Protein AF-A0A8B6X4L2-F1 (afdb_monomer_lite)

Structure (mmCIF, N/CA/C/O backbone):
data_AF-A0A8B6X4L2-F1
#
_entry.id   AF-A0A8B6X4L2-F1
#
loop_
_atom_site.group_PDB
_atom_site.id
_atom_site.type_symbol
_atom_site.label_atom_id
_atom_site.label_alt_id
_atom_site.label_comp_id
_atom_site.label_asym_id
_atom_site.label_entity_id
_atom_site.label_seq_id
_atom_site.pdbx_PDB_ins_code
_atom_site.Cartn_x
_atom_site.Cartn_y
_atom_site.Cartn_z
_atom_site.occupancy
_atom_site.B_iso_or_equiv
_atom_site.auth_seq_id
_atom_site.auth_comp_id
_atom_site.auth_asym_id
_atom_site.auth_atom_id
_atom_site.pdbx_PDB_model_num
ATOM 1 N N . MET A 1 1 ? -10.545 26.698 17.891 1.00 42.56 1 MET A N 1
ATOM 2 C CA . MET A 1 1 ? -9.971 25.378 18.214 1.00 42.56 1 MET A CA 1
ATOM 3 C C . MET A 1 1 ? -11.071 24.381 17.922 1.00 42.56 1 MET A C 1
ATOM 5 O O . MET A 1 1 ? -12.028 24.356 18.677 1.00 42.56 1 MET A O 1
ATOM 9 N N . SER A 1 2 ? -11.044 23.716 16.766 1.00 49.06 2 SER A N 1
ATOM 10 C CA . SER A 1 2 ? -12.090 22.743 16.431 1.00 49.06 2 SER A CA 1
ATOM 11 C C . SER A 1 2 ? -11.894 21.513 17.309 1.00 49.06 2 SER A C 1
ATOM 13 O O . SER A 1 2 ? -10.878 20.835 17.185 1.00 49.06 2 SER A O 1
ATOM 15 N N . GLU A 1 3 ? -12.829 21.279 18.228 1.00 54.84 3 GLU A N 1
ATOM 16 C CA . GLU A 1 3 ? -12.948 20.017 18.955 1.00 54.84 3 GLU A CA 1
ATOM 17 C C . GLU A 1 3 ? -13.161 18.898 17.935 1.00 54.84 3 GLU A C 1
ATOM 19 O O . GLU A 1 3 ? -14.107 18.932 17.147 1.00 54.84 3 GLU A O 1
ATOM 24 N N . ILE A 1 4 ? -12.247 17.932 17.911 1.00 59.03 4 ILE A N 1
ATOM 25 C CA . ILE A 1 4 ? -12.429 16.692 17.160 1.00 59.03 4 ILE A CA 1
ATOM 26 C C . ILE A 1 4 ? -13.531 15.915 17.898 1.00 59.03 4 ILE A C 1
ATOM 28 O O . ILE A 1 4 ? -13.359 15.647 19.089 1.00 59.03 4 ILE A O 1
ATOM 32 N N . PRO A 1 5 ? -14.668 15.582 17.258 1.00 60.41 5 PRO A N 1
ATOM 33 C CA . PRO A 1 5 ? -15.721 14.815 17.911 1.00 60.41 5 PRO A CA 1
ATOM 34 C C . PRO A 1 5 ? -15.172 13.454 18.369 1.00 60.41 5 P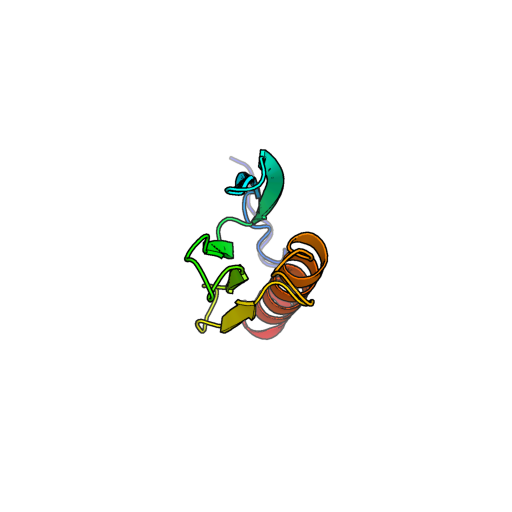RO A C 1
ATOM 36 O O . PRO A 1 5 ? -14.504 12.794 17.571 1.00 60.41 5 PRO A O 1
ATOM 39 N N . PRO A 1 6 ? -15.468 13.003 19.601 1.00 62.12 6 PRO A N 1
ATOM 40 C CA . PRO A 1 6 ? -14.888 11.785 20.181 1.00 62.12 6 PRO A CA 1
ATOM 41 C C . PRO A 1 6 ? -15.261 10.480 19.449 1.00 62.12 6 PRO A C 1
ATOM 43 O O . PRO A 1 6 ? -14.670 9.448 19.738 1.00 62.12 6 PRO A O 1
ATOM 46 N N . ASP A 1 7 ? -16.197 10.529 18.494 1.00 62.22 7 ASP A N 1
ATOM 47 C CA . ASP A 1 7 ? -16.749 9.376 17.764 1.00 62.22 7 ASP A CA 1
ATOM 48 C C . ASP A 1 7 ? -16.470 9.393 16.246 1.00 62.22 7 ASP A C 1
ATOM 50 O O . ASP A 1 7 ? -17.050 8.600 15.502 1.00 62.22 7 ASP A O 1
ATOM 54 N N . GLN A 1 8 ? -15.618 10.292 15.731 1.00 61.09 8 GLN A N 1
ATOM 55 C CA . GLN A 1 8 ? -15.251 10.221 14.310 1.00 61.09 8 GLN A CA 1
ATOM 56 C C . GLN A 1 8 ? -14.115 9.218 14.079 1.00 61.09 8 GLN A C 1
ATOM 58 O O . GLN A 1 8 ? -13.057 9.355 14.697 1.00 61.09 8 GLN A O 1
ATOM 63 N N . PRO A 1 9 ? -14.284 8.244 13.158 1.00 66.50 9 PRO A N 1
ATOM 64 C CA . PRO A 1 9 ? -13.187 7.376 12.768 1.00 66.50 9 PRO A CA 1
ATOM 65 C C . PRO A 1 9 ? -12.055 8.236 12.213 1.00 66.50 9 PRO A C 1
ATOM 67 O O . PRO A 1 9 ? -12.296 9.130 11.393 1.00 66.50 9 PRO A O 1
ATOM 70 N N . LEU A 1 10 ? -10.834 7.953 12.675 1.00 73.06 10 LEU A N 1
ATOM 71 C CA . LEU A 1 10 ? -9.614 8.629 12.248 1.00 73.06 10 LEU A CA 1
ATOM 72 C C . LEU A 1 10 ? -9.600 8.735 10.718 1.00 73.06 10 LEU A C 1
ATOM 74 O O . LEU A 1 10 ? -9.607 7.721 10.024 1.00 73.06 10 LEU A O 1
ATOM 78 N N . GLN A 1 11 ? -9.601 9.959 10.193 1.00 80.00 11 GLN A N 1
ATOM 79 C CA . GLN A 1 11 ? -9.419 10.207 8.767 1.00 80.00 11 GLN A CA 1
ATOM 80 C C . GLN A 1 11 ? -7.924 10.443 8.536 1.00 80.00 11 GLN A C 1
ATOM 82 O O . GLN A 1 11 ? -7.445 11.524 8.880 1.00 80.00 11 GLN A O 1
ATOM 87 N N . PRO A 1 12 ? -7.167 9.456 8.023 1.00 85.75 12 PRO A N 1
ATOM 88 C CA . PRO A 1 12 ? -5.743 9.637 7.778 1.00 85.75 12 PRO A CA 1
ATOM 89 C C . PRO A 1 12 ? -5.515 10.729 6.742 1.00 85.75 12 PRO A C 1
ATOM 91 O O . PRO A 1 12 ? -6.236 10.802 5.738 1.00 85.75 12 PRO A O 1
ATOM 94 N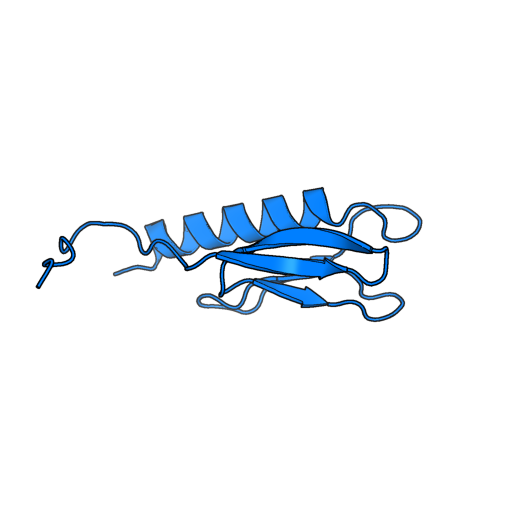 N . GLU A 1 13 ? -4.472 11.529 6.948 1.00 92.12 13 GLU A N 1
ATOM 95 C CA . GLU A 1 13 ? -4.048 12.475 5.924 1.00 92.12 13 GLU A CA 1
ATOM 96 C C . GLU A 1 13 ? -3.650 11.714 4.657 1.00 92.12 13 GLU A C 1
ATOM 98 O O . GLU A 1 13 ? -3.102 10.606 4.704 1.00 92.12 13 GLU A O 1
ATOM 103 N N . ARG A 1 14 ? -3.957 12.296 3.499 1.00 94.56 14 ARG A N 1
ATOM 104 C CA . ARG A 1 14 ? -3.629 11.707 2.202 1.00 94.56 14 ARG A CA 1
ATOM 105 C C . ARG A 1 14 ? -2.529 12.514 1.536 1.00 94.56 14 ARG A C 1
ATOM 107 O O . ARG A 1 14 ? -2.495 13.740 1.638 1.00 94.56 14 ARG A O 1
ATOM 114 N N . ARG A 1 15 ? -1.614 11.815 0.874 1.00 94.75 15 ARG A N 1
ATOM 115 C CA . ARG A 1 15 ? -0.478 12.412 0.173 1.00 94.75 15 ARG A CA 1
ATOM 116 C C . ARG A 1 15 ? -0.324 11.820 -1.225 1.00 94.75 15 ARG A C 1
ATOM 118 O O . ARG A 1 15 ? -0.534 10.617 -1.403 1.00 94.75 15 ARG A O 1
ATOM 125 N N . PRO A 1 16 ? 0.127 12.620 -2.202 1.00 96.50 16 PRO A N 1
ATOM 126 C CA . PRO A 1 16 ? 0.497 12.097 -3.504 1.00 96.50 16 PRO A CA 1
ATOM 127 C C . PRO A 1 16 ? 1.763 11.235 -3.396 1.00 96.50 16 PRO A C 1
ATOM 129 O O . PRO A 1 16 ? 2.747 11.624 -2.766 1.00 96.50 16 PRO A O 1
ATOM 132 N N . VAL A 1 17 ? 1.751 10.073 -4.044 1.00 94.75 17 VAL A N 1
ATOM 133 C CA . VAL A 1 17 ? 2.892 9.163 -4.177 1.00 94.75 17 VAL A CA 1
ATOM 134 C C . VAL A 1 17 ? 3.010 8.747 -5.636 1.00 94.75 17 VAL A C 1
ATOM 136 O O . VAL A 1 17 ? 2.073 8.183 -6.196 1.00 94.75 17 VAL A O 1
ATOM 139 N N . THR A 1 18 ? 4.161 9.023 -6.245 1.00 92.62 18 THR A N 1
ATOM 140 C CA . THR A 1 18 ? 4.463 8.623 -7.624 1.00 92.62 18 THR A CA 1
ATOM 141 C C . THR A 1 18 ? 5.282 7.338 -7.622 1.00 92.62 18 THR A C 1
ATOM 143 O O . THR A 1 18 ? 6.308 7.274 -6.949 1.00 92.62 18 THR A O 1
ATOM 146 N N . THR A 1 19 ? 4.826 6.323 -8.354 1.00 88.94 19 THR A N 1
ATOM 147 C CA . THR A 1 19 ? 5.513 5.030 -8.496 1.00 88.94 19 THR A CA 1
ATOM 148 C C . THR A 1 19 ? 6.708 5.128 -9.440 1.00 88.94 19 THR A C 1
ATOM 150 O O . THR A 1 19 ? 6.828 6.074 -10.223 1.00 88.94 19 THR A O 1
ATOM 153 N N . ALA A 1 20 ? 7.566 4.104 -9.445 1.00 85.19 20 ALA A N 1
ATOM 154 C CA . ALA A 1 20 ? 8.654 3.987 -10.422 1.00 85.19 20 ALA A CA 1
ATOM 155 C C . ALA A 1 20 ? 8.168 3.958 -11.891 1.00 85.19 20 ALA A C 1
ATOM 157 O O . ALA A 1 20 ? 8.923 4.316 -12.793 1.00 85.19 20 ALA A O 1
ATOM 158 N N . ALA A 1 21 ? 6.909 3.574 -12.133 1.00 83.06 21 ALA A N 1
ATOM 159 C CA . ALA A 1 21 ? 6.272 3.607 -13.451 1.00 83.06 21 ALA A CA 1
ATOM 160 C C . ALA A 1 21 ? 5.772 5.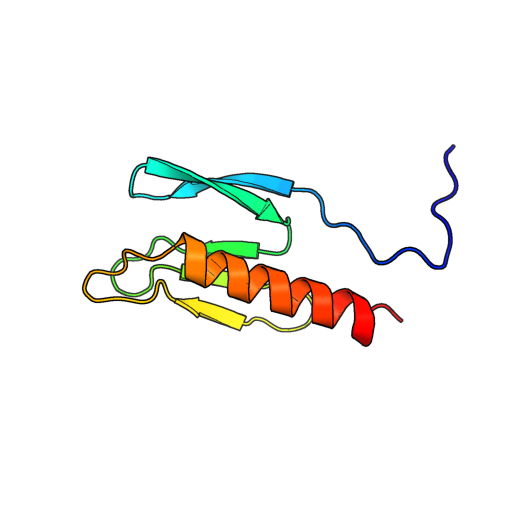010 -13.862 1.00 83.06 21 ALA A C 1
ATOM 162 O O . ALA A 1 21 ? 5.317 5.193 -14.989 1.00 83.06 21 ALA A O 1
ATOM 163 N N . GLY A 1 22 ? 5.861 6.005 -12.970 1.00 87.75 22 GLY A N 1
ATOM 164 C CA . GLY A 1 22 ? 5.399 7.376 -13.208 1.00 87.75 22 GLY A CA 1
ATOM 165 C C . GLY A 1 22 ? 3.921 7.614 -12.885 1.00 87.75 22 GLY A C 1
ATOM 166 O O . GLY A 1 22 ? 3.418 8.709 -13.125 1.00 87.75 22 GLY A O 1
ATOM 167 N N . GLU A 1 23 ? 3.219 6.627 -12.329 1.00 89.25 23 GLU A N 1
ATOM 168 C CA . GLU A 1 23 ? 1.821 6.771 -11.923 1.00 89.25 23 GLU A CA 1
ATOM 169 C C . GLU A 1 23 ? 1.722 7.437 -10.551 1.00 89.25 23 GLU A C 1
ATOM 171 O O . GLU A 1 23 ? 2.373 7.009 -9.599 1.00 89.25 23 GLU A O 1
ATOM 176 N N . THR A 1 24 ? 0.878 8.461 -10.424 1.00 93.12 24 THR A N 1
ATOM 177 C CA . THR A 1 24 ? 0.634 9.132 -9.143 1.00 93.12 24 THR A CA 1
ATOM 178 C C . THR A 1 24 ? -0.659 8.640 -8.504 1.00 93.12 24 THR A C 1
ATOM 180 O O . THR A 1 24 ? -1.731 8.663 -9.110 1.00 93.12 24 THR A O 1
ATOM 183 N N . PHE A 1 25 ? -0.559 8.250 -7.238 1.00 93.81 25 PHE A N 1
ATOM 184 C CA . PHE A 1 25 ? -1.669 7.831 -6.397 1.00 93.81 25 PHE A CA 1
ATOM 185 C C . PHE A 1 25 ? -1.828 8.796 -5.232 1.00 93.81 25 PHE A C 1
ATOM 187 O O . PHE A 1 25 ? -0.842 9.274 -4.682 1.00 93.81 25 PHE A O 1
ATOM 194 N N . ASP A 1 26 ? -3.066 9.050 -4.829 1.00 95.31 26 ASP A N 1
ATOM 195 C CA . ASP A 1 26 ? -3.346 9.707 -3.558 1.00 95.31 26 ASP A CA 1
ATOM 196 C C . ASP A 1 26 ? -3.476 8.629 -2.476 1.00 95.31 26 ASP A C 1
ATOM 198 O O . ASP A 1 26 ? -4.315 7.734 -2.600 1.00 95.31 26 ASP A O 1
ATOM 202 N N . VAL A 1 27 ? -2.617 8.662 -1.460 1.00 95.44 27 VAL A N 1
ATOM 203 C CA . VAL A 1 27 ? -2.353 7.532 -0.558 1.00 95.44 27 VAL A CA 1
ATOM 204 C C . VAL A 1 27 ? -2.470 7.986 0.898 1.00 95.44 27 VAL A C 1
ATOM 206 O O . VAL A 1 27 ? -1.849 8.985 1.259 1.00 95.44 27 VAL A O 1
ATOM 209 N N . PRO A 1 28 ? -3.217 7.269 1.756 1.00 95.31 28 PRO A N 1
ATOM 210 C CA . PRO A 1 28 ? -3.233 7.530 3.195 1.00 95.31 28 PRO A CA 1
ATOM 211 C C . PRO A 1 28 ? -1.844 7.441 3.836 1.00 95.31 28 PRO A C 1
ATOM 213 O O . PRO A 1 28 ? -1.045 6.582 3.467 1.00 95.31 28 PRO A O 1
ATOM 216 N N . GLU A 1 29 ? -1.576 8.254 4.855 1.00 93.62 29 GLU A N 1
ATOM 217 C CA . GLU A 1 29 ? -0.284 8.311 5.558 1.00 93.62 29 GLU A CA 1
ATOM 218 C C . GLU A 1 29 ? 0.188 6.958 6.123 1.00 93.62 29 GLU A C 1
ATOM 220 O O . GLU A 1 29 ? 1.390 6.689 6.177 1.00 93.62 29 GLU A O 1
ATOM 225 N N . PHE A 1 30 ? -0.749 6.070 6.475 1.00 94.62 30 PHE A N 1
ATOM 226 C CA . PHE A 1 30 ? -0.456 4.733 6.998 1.00 94.62 30 PHE A CA 1
ATOM 227 C C . PHE A 1 30 ? -0.101 3.707 5.924 1.00 94.62 30 PHE A C 1
ATOM 229 O O . PHE A 1 30 ? 0.178 2.554 6.255 1.00 94.62 30 PHE A O 1
ATOM 236 N N . ILE A 1 31 ? -0.122 4.093 4.652 1.00 96.50 31 ILE A N 1
ATOM 237 C CA . ILE A 1 31 ? 0.218 3.226 3.533 1.00 96.50 31 ILE A CA 1
ATOM 238 C C . ILE A 1 31 ? 1.493 3.756 2.869 1.00 96.50 31 ILE A C 1
ATOM 240 O O . ILE A 1 31 ? 1.636 4.941 2.554 1.00 96.50 31 ILE A O 1
ATOM 244 N N . LEU A 1 32 ? 2.455 2.859 2.671 1.00 95.81 32 LEU A N 1
ATOM 245 C CA . LEU A 1 32 ? 3.734 3.146 2.032 1.00 95.81 32 LEU A CA 1
ATOM 246 C C . LEU A 1 32 ? 3.829 2.416 0.691 1.00 95.81 32 LEU A C 1
ATOM 248 O O . LEU A 1 32 ? 3.475 1.244 0.604 1.00 95.81 32 LEU A O 1
ATOM 252 N N . ARG A 1 33 ? 4.350 3.086 -0.338 1.00 94.75 33 ARG A N 1
ATOM 253 C CA . ARG A 1 33 ? 4.724 2.436 -1.598 1.00 94.75 33 ARG A CA 1
ATOM 254 C C . ARG A 1 33 ? 6.035 1.673 -1.438 1.00 94.75 33 ARG A C 1
ATOM 256 O O . ARG A 1 33 ? 6.994 2.215 -0.893 1.00 94.75 33 ARG A O 1
ATOM 263 N N . ILE A 1 34 ? 6.085 0.456 -1.964 1.00 93.12 34 ILE A N 1
ATOM 264 C CA . ILE A 1 34 ? 7.308 -0.326 -2.136 1.00 93.12 34 ILE A CA 1
ATOM 265 C C . ILE A 1 34 ? 7.544 -0.459 -3.643 1.00 93.12 34 ILE A C 1
ATOM 267 O O . ILE A 1 34 ? 6.723 -1.044 -4.340 1.00 93.12 34 ILE A O 1
ATOM 271 N N . ASP A 1 35 ? 8.648 0.091 -4.146 1.00 87.94 35 ASP A N 1
ATOM 272 C CA . ASP A 1 35 ? 9.051 0.027 -5.564 1.00 87.94 35 ASP A CA 1
ATOM 273 C C . ASP A 1 35 ? 10.339 -0.800 -5.737 1.00 87.94 35 ASP A C 1
ATOM 275 O O . ASP A 1 35 ? 11.254 -0.455 -6.482 1.00 87.94 35 ASP A O 1
ATOM 279 N N . GLU A 1 36 ? 10.434 -1.910 -5.005 1.00 86.06 36 GLU A N 1
ATOM 280 C CA . GLU A 1 36 ? 11.549 -2.851 -5.116 1.00 86.06 36 GLU A CA 1
ATOM 281 C C . GLU A 1 36 ? 11.312 -3.834 -6.281 1.00 86.06 36 GLU A C 1
ATOM 283 O O . GLU A 1 36 ? 10.217 -4.401 -6.395 1.00 86.06 36 GLU A O 1
ATOM 288 N N . PRO A 1 37 ? 12.316 -4.105 -7.140 1.00 80.62 37 PRO A N 1
ATOM 289 C CA . PRO A 1 37 ? 12.196 -5.106 -8.198 1.00 80.62 37 PRO A CA 1
ATOM 290 C C . PRO A 1 37 ? 11.774 -6.473 -7.642 1.00 80.62 37 PRO A C 1
ATOM 292 O O . PRO A 1 37 ? 12.409 -7.011 -6.739 1.00 80.62 37 PRO A O 1
ATOM 295 N N . GLY A 1 38 ? 10.691 -7.045 -8.176 1.00 81.19 38 GLY A N 1
ATOM 296 C CA . GLY A 1 38 ? 10.144 -8.327 -7.710 1.00 81.19 38 GLY A CA 1
ATOM 297 C C . GLY A 1 38 ? 9.335 -8.261 -6.406 1.00 81.19 38 GLY A C 1
ATOM 298 O O . GLY A 1 38 ? 8.783 -9.280 -5.996 1.00 81.19 38 GLY A O 1
ATOM 299 N N . ARG A 1 39 ? 9.218 -7.082 -5.780 1.00 85.19 39 ARG A N 1
ATOM 300 C CA . ARG A 1 39 ? 8.444 -6.847 -4.549 1.00 85.19 39 ARG A CA 1
ATOM 301 C C . ARG A 1 39 ? 7.652 -5.528 -4.598 1.00 85.19 39 ARG A C 1
ATOM 303 O O . ARG A 1 39 ? 7.380 -4.916 -3.568 1.00 85.19 39 ARG A O 1
ATOM 310 N N . ALA A 1 40 ? 7.293 -5.080 -5.796 1.00 90.12 40 ALA A N 1
ATOM 311 C CA . ALA A 1 40 ? 6.495 -3.876 -5.977 1.00 90.12 40 ALA A CA 1
ATOM 312 C C . ALA A 1 40 ? 5.101 -4.050 -5.345 1.00 90.12 40 ALA A C 1
ATOM 314 O O . ALA A 1 40 ? 4.473 -5.104 -5.488 1.00 90.12 40 ALA A O 1
ATOM 315 N N . GLY A 1 41 ? 4.640 -3.049 -4.597 1.00 93.81 41 GLY A N 1
ATOM 316 C CA . GLY A 1 41 ? 3.407 -3.148 -3.824 1.00 93.81 41 GLY A CA 1
ATOM 317 C C . GLY A 1 41 ? 3.161 -1.978 -2.881 1.00 93.81 41 GLY A C 1
ATOM 318 O O . GLY A 1 41 ? 3.816 -0.937 -2.938 1.00 93.81 41 GLY A O 1
ATOM 319 N N . TRP A 1 42 ? 2.213 -2.168 -1.973 1.00 95.38 42 TRP A N 1
ATOM 3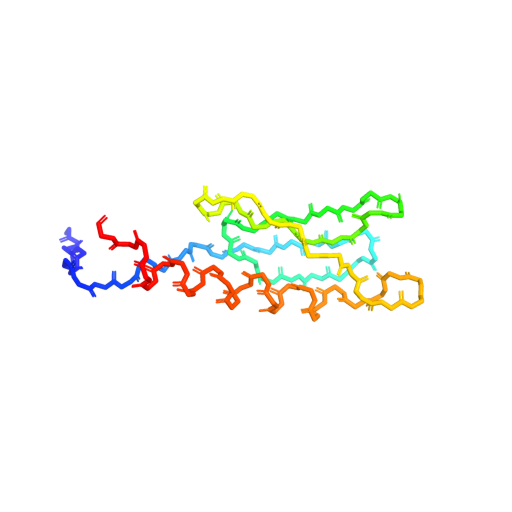20 C CA . TRP A 1 42 ? 1.881 -1.234 -0.904 1.00 95.38 42 TRP A CA 1
ATOM 321 C C . TRP A 1 42 ? 1.987 -1.921 0.446 1.00 95.38 42 TRP A C 1
ATOM 323 O O . TRP A 1 42 ? 1.624 -3.082 0.585 1.00 95.38 42 TRP A O 1
ATOM 333 N N . GLN A 1 43 ? 2.448 -1.205 1.460 1.00 96.56 43 GLN A N 1
ATOM 334 C CA . GLN A 1 43 ? 2.544 -1.709 2.820 1.00 96.56 43 GLN A CA 1
ATOM 335 C C . GLN A 1 43 ? 1.649 -0.882 3.736 1.00 96.56 43 GLN A C 1
ATOM 337 O O . GLN A 1 43 ? 1.863 0.320 3.890 1.00 96.56 43 GLN A O 1
ATOM 342 N N . LEU A 1 44 ? 0.673 -1.531 4.366 1.00 96.44 44 LEU A N 1
ATOM 343 C CA . LEU A 1 44 ? -0.127 -0.945 5.436 1.00 96.44 44 LEU A CA 1
ATOM 344 C C . LEU A 1 44 ? 0.649 -1.013 6.755 1.00 96.44 44 LEU A C 1
ATOM 346 O O . LEU A 1 44 ? 1.160 -2.071 7.118 1.00 96.44 44 LEU A O 1
ATOM 350 N N . ARG A 1 45 ? 0.709 0.108 7.478 1.00 94.12 45 ARG A N 1
ATOM 351 C CA . ARG A 1 45 ? 1.424 0.270 8.755 1.00 94.12 45 ARG A CA 1
ATOM 352 C C . ARG A 1 45 ? 0.523 0.673 9.927 1.00 94.12 45 ARG A C 1
ATOM 354 O O . ARG A 1 45 ? 1.027 1.102 10.960 1.00 94.12 45 ARG A O 1
ATOM 361 N N . TYR A 1 46 ? -0.796 0.530 9.793 1.00 90.00 46 TYR A N 1
ATOM 362 C CA . TYR A 1 46 ? -1.743 0.801 10.878 1.00 90.00 46 TYR A CA 1
ATOM 363 C C . TYR A 1 46 ? -2.049 -0.472 11.681 1.00 90.00 46 TYR A C 1
ATOM 365 O O . TYR A 1 46 ? -2.632 -1.428 11.157 1.00 90.00 46 TYR A O 1
ATOM 373 N N . GLY A 1 47 ? -1.656 -0.490 12.958 1.00 86.56 47 GLY A N 1
ATOM 374 C CA . GLY A 1 47 ? -1.745 -1.662 13.832 1.00 86.56 47 GLY A CA 1
ATOM 375 C C . GLY A 1 47 ? -0.658 -2.694 13.520 1.00 86.56 47 GLY A C 1
ATOM 376 O O . GLY A 1 47 ? 0.402 -2.682 14.136 1.00 86.56 47 GLY A O 1
ATOM 377 N N . GLU A 1 48 ? -0.912 -3.570 12.550 1.00 88.19 48 GLU A N 1
ATOM 378 C CA . GLU A 1 48 ? 0.038 -4.592 12.085 1.00 88.19 48 GLU A CA 1
ATOM 379 C C . GLU A 1 48 ? 0.575 -4.259 10.694 1.00 88.19 48 GLU A C 1
ATOM 381 O O . GLU A 1 48 ? -0.071 -3.565 9.908 1.00 88.19 48 GLU A O 1
ATOM 386 N N . TRP A 1 49 ? 1.756 -4.771 10.360 1.00 94.12 49 TRP A N 1
ATOM 387 C CA . TRP A 1 49 ? 2.308 -4.585 9.022 1.00 94.12 49 TRP A CA 1
ATOM 388 C C . TRP A 1 49 ? 1.701 -5.603 8.062 1.00 94.12 49 TRP A C 1
ATOM 390 O O . TRP A 1 49 ? 1.610 -6.791 8.373 1.00 94.12 49 TRP A O 1
ATOM 400 N N . THR A 1 50 ? 1.247 -5.148 6.898 1.00 95.44 50 THR A N 1
ATOM 401 C CA . THR A 1 50 ? 0.654 -6.027 5.882 1.00 95.44 50 THR A CA 1
ATOM 402 C C . THR A 1 50 ? 1.059 -5.564 4.491 1.00 95.44 50 THR A C 1
ATOM 404 O O . THR A 1 50 ? 0.838 -4.407 4.134 1.00 95.44 50 THR A O 1
ATOM 407 N N . ASP A 1 51 ? 1.664 -6.474 3.726 1.00 94.81 51 ASP A N 1
ATOM 408 C CA . ASP A 1 51 ? 2.136 -6.225 2.365 1.00 94.81 51 ASP A CA 1
ATOM 409 C C . ASP A 1 51 ? 1.040 -6.585 1.343 1.00 94.81 51 ASP A C 1
ATOM 411 O O . ASP A 1 51 ? 0.446 -7.664 1.384 1.00 94.81 51 ASP A O 1
ATOM 415 N N . TYR A 1 52 ? 0.806 -5.682 0.395 1.00 94.19 52 TYR A N 1
ATOM 416 C CA . TYR A 1 52 ? -0.128 -5.801 -0.722 1.00 94.19 52 TYR A CA 1
ATOM 417 C C . TYR A 1 52 ? 0.669 -5.715 -2.027 1.00 94.19 52 TYR A C 1
ATOM 419 O O . TYR A 1 52 ? 0.914 -4.611 -2.512 1.00 94.19 52 TYR A O 1
ATOM 427 N N . PRO A 1 53 ? 1.119 -6.848 -2.591 1.00 92.25 53 PRO A N 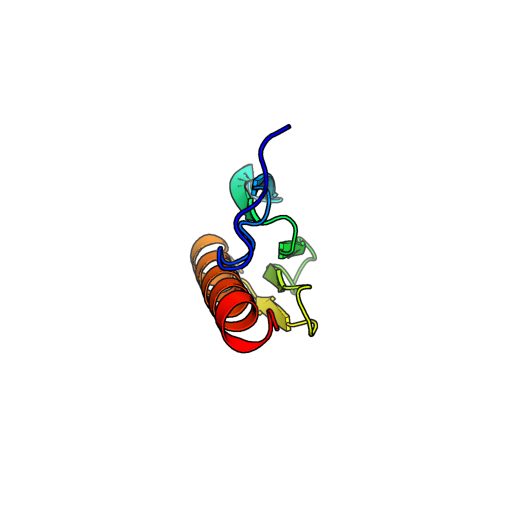1
ATOM 428 C CA . PRO A 1 53 ? 1.900 -6.843 -3.822 1.00 92.25 53 PRO A CA 1
ATOM 429 C C . PRO A 1 53 ? 1.050 -6.396 -5.015 1.00 92.25 53 PRO A C 1
ATOM 431 O O . PRO A 1 53 ? -0.149 -6.695 -5.077 1.00 92.25 53 PRO A O 1
ATOM 434 N N . ASP A 1 54 ? 1.681 -5.733 -5.982 1.00 89.56 54 ASP A N 1
ATOM 435 C CA . ASP A 1 54 ? 1.047 -5.382 -7.251 1.00 89.56 54 ASP A CA 1
ATOM 436 C C . ASP A 1 54 ? 0.626 -6.673 -7.966 1.00 89.56 54 ASP A C 1
ATOM 438 O O . ASP A 1 54 ? 1.444 -7.541 -8.280 1.00 89.56 54 ASP A O 1
ATOM 442 N N . ALA A 1 55 ? -0.675 -6.858 -8.175 1.00 75.44 55 ALA A N 1
ATOM 443 C CA . ALA A 1 55 ? -1.192 -8.115 -8.700 1.00 75.44 55 ALA A CA 1
ATOM 444 C C . ALA A 1 55 ? -1.069 -8.160 -10.232 1.00 75.44 55 ALA A C 1
ATOM 446 O O . ALA A 1 55 ? -1.669 -7.351 -10.919 1.00 75.44 55 ALA A O 1
ATOM 447 N N . GLY A 1 56 ? -0.369 -9.145 -10.798 1.00 64.50 56 GLY A N 1
ATOM 448 C CA . GLY A 1 56 ? -0.403 -9.418 -12.242 1.00 64.50 56 GLY A CA 1
ATOM 449 C C . GLY A 1 56 ? 0.955 -9.798 -12.837 1.00 64.50 56 GLY A C 1
ATOM 450 O O . GLY A 1 56 ? 1.994 -9.527 -12.230 1.00 64.50 56 GLY A O 1
ATOM 451 N N . PRO A 1 57 ? 0.979 -10.440 -14.020 1.00 53.78 57 PRO A N 1
ATOM 452 C CA . PRO A 1 57 ? 2.225 -10.688 -14.736 1.00 53.78 57 PRO A CA 1
ATOM 453 C C . PRO A 1 57 ? 2.902 -9.345 -15.049 1.00 53.78 57 PRO A C 1
ATOM 455 O O . PRO A 1 57 ? 2.341 -8.516 -15.757 1.00 53.78 57 PRO A O 1
ATOM 458 N N . GLY A 1 58 ? 4.088 -9.120 -14.477 1.00 58.28 58 GLY A N 1
ATOM 459 C CA . GLY A 1 58 ? 4.848 -7.874 -14.629 1.00 58.28 58 GLY A CA 1
ATOM 460 C C . GLY A 1 58 ? 4.621 -6.804 -13.551 1.00 58.28 58 GLY A C 1
ATOM 461 O O . GLY A 1 58 ? 5.192 -5.730 -13.682 1.00 58.28 58 GLY A O 1
ATOM 462 N N . GLY A 1 59 ? 3.843 -7.072 -12.490 1.00 56.03 59 GLY A N 1
ATOM 463 C CA . GLY A 1 59 ? 3.706 -6.148 -11.349 1.00 56.03 59 GLY A CA 1
ATOM 464 C C . GLY A 1 59 ? 2.927 -4.861 -11.651 1.00 56.03 59 GLY A C 1
ATOM 465 O O . GLY A 1 59 ? 3.219 -3.823 -11.077 1.00 56.03 59 GLY A O 1
ATOM 466 N N . ALA A 1 60 ? 1.961 -4.910 -12.574 1.00 62.97 60 ALA A N 1
ATOM 467 C CA . ALA A 1 60 ? 1.350 -3.712 -13.157 1.00 62.97 60 ALA A CA 1
ATOM 468 C C . ALA A 1 60 ? 0.065 -3.198 -12.471 1.00 62.97 60 ALA A C 1
ATOM 470 O O . ALA A 1 60 ? -0.478 -2.195 -12.917 1.00 62.97 60 ALA A O 1
ATOM 471 N N . ASP A 1 61 ? -0.459 -3.848 -11.424 1.00 84.94 61 ASP A N 1
ATOM 472 C CA . ASP A 1 61 ? -1.757 -3.454 -10.839 1.00 84.94 61 ASP A CA 1
ATOM 473 C C . ASP A 1 61 ? -1.607 -2.794 -9.458 1.00 84.94 61 ASP A C 1
ATOM 475 O O . ASP A 1 61 ? -2.148 -3.250 -8.442 1.00 84.94 61 ASP A O 1
ATOM 479 N N . ALA A 1 62 ? -0.842 -1.697 -9.430 1.00 90.06 62 ALA A N 1
ATOM 480 C CA . ALA A 1 62 ? -0.613 -0.893 -8.231 1.00 90.06 62 ALA A CA 1
ATOM 481 C C . ALA A 1 62 ? -1.912 -0.295 -7.676 1.00 90.06 62 ALA A C 1
ATOM 483 O O . ALA A 1 62 ? -2.080 -0.217 -6.459 1.00 90.06 62 ALA A O 1
ATOM 484 N N . ARG A 1 63 ? -2.874 0.063 -8.537 1.00 91.00 63 ARG A N 1
ATOM 485 C CA . ARG A 1 63 ? -4.180 0.581 -8.102 1.00 91.00 63 ARG A CA 1
ATOM 486 C C . ARG A 1 63 ? -4.948 -0.447 -7.282 1.00 91.00 63 ARG A C 1
ATOM 488 O O . ARG A 1 63 ? -5.374 -0.148 -6.171 1.00 91.00 63 ARG A O 1
ATOM 495 N N . ARG A 1 64 ? -5.074 -1.673 -7.791 1.00 91.69 64 ARG A N 1
ATOM 496 C CA . ARG A 1 64 ? -5.816 -2.733 -7.103 1.00 91.69 64 ARG A CA 1
ATOM 497 C C . ARG A 1 64 ? -5.171 -3.132 -5.779 1.00 91.69 64 ARG A C 1
ATOM 499 O O . ARG A 1 64 ? -5.876 -3.479 -4.831 1.00 91.69 64 ARG A O 1
ATOM 506 N N . ALA A 1 65 ? -3.842 -3.128 -5.711 1.00 93.62 65 ALA A N 1
ATOM 507 C CA . ALA A 1 65 ? -3.122 -3.385 -4.470 1.00 93.62 65 ALA A CA 1
ATOM 508 C C . ALA A 1 65 ? -3.350 -2.260 -3.441 1.00 93.62 65 ALA A C 1
ATOM 510 O O . ALA A 1 65 ? -3.618 -2.550 -2.274 1.00 93.62 65 ALA A O 1
ATOM 511 N N . LEU A 1 66 ? -3.345 -0.998 -3.886 1.00 94.75 66 LEU A N 1
ATOM 512 C CA . LEU A 1 66 ? -3.657 0.157 -3.044 1.00 94.75 66 LEU A CA 1
ATOM 513 C C . LEU A 1 66 ? -5.089 0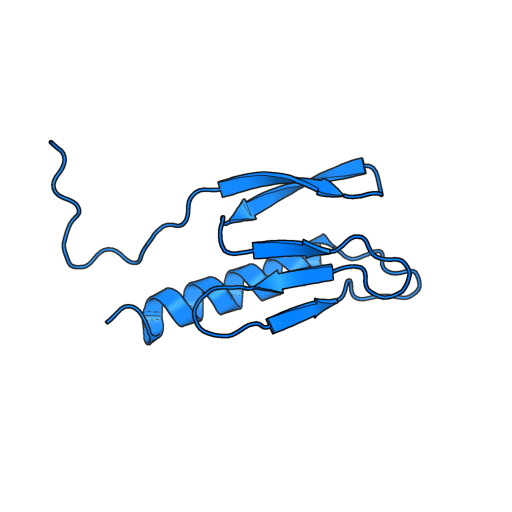.097 -2.500 1.00 94.75 66 LEU A C 1
ATOM 515 O O . LEU A 1 66 ? -5.287 0.288 -1.303 1.00 94.75 66 LEU A O 1
ATOM 519 N N . ASP A 1 67 ? -6.076 -0.218 -3.341 1.00 94.50 67 ASP A N 1
ATOM 520 C CA . ASP A 1 67 ? -7.484 -0.292 -2.930 1.00 94.50 67 ASP A CA 1
ATOM 521 C C . ASP A 1 67 ? -7.693 -1.323 -1.806 1.00 94.50 67 ASP A C 1
ATOM 523 O O . ASP A 1 67 ? -8.422 -1.072 -0.845 1.00 94.50 67 ASP A O 1
ATOM 527 N N . LYS A 1 68 ? -6.991 -2.464 -1.867 1.00 95.06 68 LYS A N 1
ATOM 528 C CA . LYS A 1 68 ? -7.008 -3.478 -0.798 1.00 95.06 68 LYS A CA 1
ATOM 529 C C . LYS A 1 68 ? -6.371 -2.975 0.497 1.00 95.06 68 LYS A C 1
ATOM 531 O O . LYS A 1 68 ? -6.910 -3.231 1.572 1.00 95.06 68 LYS A O 1
ATOM 536 N N . ALA A 1 69 ? -5.242 -2.273 0.399 1.00 95.81 69 ALA A N 1
ATOM 537 C CA . ALA A 1 69 ? -4.570 -1.696 1.559 1.00 95.81 69 ALA A CA 1
ATOM 538 C C . ALA A 1 69 ? -5.443 -0.629 2.244 1.00 95.81 69 ALA A C 1
ATOM 540 O O . ALA A 1 69 ? -5.521 -0.595 3.471 1.00 95.81 69 ALA A O 1
ATOM 541 N N . ILE A 1 70 ? -6.140 0.206 1.461 1.00 95.12 70 ILE A N 1
ATOM 542 C CA . ILE A 1 70 ? -7.076 1.222 1.967 1.00 95.12 70 ILE A CA 1
ATOM 543 C C . ILE A 1 70 ? -8.270 0.568 2.666 1.00 95.12 70 ILE A C 1
ATOM 545 O O . ILE A 1 70 ? -8.628 0.994 3.762 1.00 95.12 70 ILE A O 1
ATOM 549 N N . ALA A 1 71 ? -8.863 -0.467 2.067 1.00 94.56 71 ALA A N 1
ATOM 550 C CA . ALA A 1 71 ? -10.009 -1.159 2.652 1.00 94.56 71 ALA A CA 1
ATOM 551 C C . ALA A 1 71 ? -9.669 -1.797 4.011 1.00 94.56 71 ALA A C 1
ATOM 553 O O . ALA A 1 71 ? -10.407 -1.625 4.979 1.00 94.56 71 ALA A O 1
ATOM 554 N N . GLU A 1 72 ? -8.522 -2.475 4.116 1.00 95.06 72 GLU A N 1
ATOM 555 C CA . GLU A 1 72 ? -8.057 -3.031 5.394 1.00 95.06 72 GLU A CA 1
ATOM 556 C C . GLU A 1 72 ? -7.756 -1.928 6.417 1.00 95.06 72 GLU A C 1
ATOM 558 O O . GLU A 1 72 ? -8.096 -2.056 7.591 1.00 95.06 72 GLU A O 1
ATOM 563 N N . MET A 1 73 ? -7.122 -0.830 5.993 1.00 94.06 73 MET A N 1
ATOM 564 C CA . MET A 1 73 ? -6.851 0.307 6.872 1.00 94.06 73 MET A CA 1
ATOM 565 C C . MET A 1 73 ? -8.146 0.855 7.483 1.00 94.06 73 MET A C 1
ATOM 567 O O . MET A 1 73 ? -8.209 1.036 8.696 1.00 94.06 73 MET A O 1
ATOM 571 N N . GLN A 1 74 ? -9.173 1.083 6.658 1.00 92.19 74 GLN A N 1
ATOM 572 C CA . GLN A 1 74 ? -10.488 1.546 7.109 1.00 92.19 74 GLN A CA 1
ATOM 573 C C . GLN A 1 74 ? -11.115 0.552 8.086 1.00 92.19 74 GLN A C 1
ATOM 575 O O . GLN A 1 74 ? -11.498 0.942 9.186 1.00 92.19 74 GLN A O 1
ATOM 580 N N . PHE A 1 75 ? -11.099 -0.740 7.750 1.00 91.38 75 PHE A N 1
ATOM 581 C CA . PHE A 1 75 ? -11.583 -1.791 8.639 1.00 91.38 75 PHE A CA 1
ATOM 582 C C . PHE A 1 75 ? -10.871 -1.778 10.000 1.00 91.38 75 PHE A C 1
ATOM 584 O O . PHE A 1 75 ? -11.509 -1.915 11.043 1.00 91.38 75 PHE A O 1
ATOM 591 N N . ARG A 1 76 ? -9.549 -1.577 10.033 1.00 91.38 76 ARG A N 1
ATOM 592 C CA . ARG A 1 76 ? -8.790 -1.502 11.291 1.00 91.38 76 ARG A CA 1
ATOM 593 C C . ARG A 1 76 ? -9.088 -0.240 12.082 1.00 91.38 76 ARG A C 1
ATOM 595 O O . ARG A 1 76 ? -9.152 -0.324 13.302 1.00 91.38 76 ARG A O 1
ATOM 602 N N . ILE A 1 77 ? -9.264 0.902 11.426 1.00 88.31 77 ILE A N 1
ATOM 603 C CA . ILE A 1 77 ? -9.665 2.144 12.097 1.00 88.31 77 ILE A CA 1
ATOM 604 C C . ILE A 1 77 ? -11.037 1.952 12.754 1.00 88.31 77 ILE A C 1
ATOM 606 O O . ILE A 1 77 ? -11.203 2.272 13.926 1.00 88.31 77 ILE A O 1
ATOM 610 N N . GLU A 1 78 ? -11.989 1.351 12.042 1.00 87.12 78 GLU A N 1
ATOM 611 C CA . GLU A 1 78 ? -13.344 1.097 12.544 1.00 87.12 78 GLU A CA 1
ATOM 612 C C . GLU A 1 78 ? -13.385 0.063 13.680 1.00 87.12 78 GLU A C 1
ATOM 614 O O . GLU A 1 78 ? -14.155 0.202 14.628 1.00 87.12 78 GLU A O 1
ATOM 619 N N . THR A 1 79 ? -12.565 -0.989 13.603 1.00 84.44 79 THR A N 1
ATOM 620 C CA . THR A 1 79 ? -12.624 -2.115 14.555 1.00 84.44 79 THR A CA 1
ATOM 621 C C . THR A 1 79 ? -11.641 -2.016 15.718 1.00 84.44 79 THR A C 1
ATOM 623 O O . THR A 1 79 ? -11.925 -2.546 16.794 1.00 84.44 79 THR A O 1
ATOM 626 N N . ARG A 1 80 ? -10.487 -1.369 15.518 1.00 75.25 80 ARG A N 1
ATOM 627 C CA . ARG A 1 80 ? -9.395 -1.256 16.501 1.00 75.25 80 ARG A CA 1
ATOM 628 C C . ARG A 1 80 ? -9.186 0.171 17.018 1.00 75.25 80 ARG A C 1
ATOM 630 O O . ARG A 1 80 ? -8.399 0.335 17.941 1.00 75.25 80 ARG A O 1
ATOM 637 N N . GLY A 1 81 ? -9.871 1.180 16.472 1.00 62.09 81 GLY A N 1
ATOM 638 C CA . GLY A 1 81 ? -9.836 2.570 16.949 1.00 62.09 81 GLY A CA 1
ATOM 639 C C . GLY A 1 81 ? -10.604 2.796 18.258 1.00 62.09 81 GLY A C 1
ATOM 640 O O . GLY A 1 81 ? -11.436 3.697 18.315 1.00 62.09 81 GLY A O 1
ATOM 641 N N . LYS A 1 82 ? -10.360 1.959 19.276 1.00 48.75 82 LYS A N 1
ATOM 642 C CA . LYS A 1 82 ? -10.879 2.095 20.647 1.00 48.75 82 LYS A CA 1
ATOM 643 C C . LYS A 1 82 ? -9.773 2.460 21.624 1.00 48.75 82 LYS A C 1
ATOM 645 O O . LYS A 1 82 ? -8.669 1.889 21.484 1.00 48.75 82 LYS A O 1
#

pLDDT: mean 84.3, std 14.24, range [42.56, 96.56]

Secondary structure (DSSP, 8-state):
--PPPTTSPP---EEEEE-TTS-EEEEETTEEEE--TT--EEEE-SSS-EEEEPPSTTS--HHHHHHHHHHHHHHHHHHH--

Radius of gyration: 14.15 Å; chains: 1; bounding box: 29×36×35 Å

Foldseek 3Di:
DDDDPPPDQDDAQWDWDAAPVRDIDTAGPQKDFDNDVVQGAIWGRPPDTDTQFQDDDPRPRRVVSRVVSVVVNSVCSVPVVD

Sequence (82 aa):
MSEIPPDQPLQPERRPVTTAAGETFDVPEFILRIDEPGRAGWQLRYGEWTDYPDAGPGGADARRALDKAIAEMQFRIETRGK

Organism: NCBI:txid1121388